Protein AF-A0A1J1LHU3-F1 (afdb_monomer)

pLDDT: mean 74.97, std 15.72, range [42.84, 94.94]

Secondary structure (DSSP, 8-state):
-------------HHHHHHHHHHHHHH---HHHHHHHHHHHHHHHHHHHHHHHHHHHHHHHHHHHHHHHHHHHHHHHHHHHHHHHHHHHHHHHHHHHS--------SHHHHHSS--------------S--

Foldseek 3Di:
DPPDPDDDDDDDDPVVVVVLVVVCVVVVHDSVVVVVVVVVVVVVVVVCVVVVVVVVVVVVVVVVVVVVVVVVVVVCVVVVVVVVVVVVVVVVVCCVVDPPPPPPPPDPVVVVVVPDDDDDDDDDDDDPDDD

Structure (mmCIF, N/CA/C/O backbone):
data_AF-A0A1J1LHU3-F1
#
_entry.id   AF-A0A1J1LHU3-F1
#
loop_
_atom_site.group_PDB
_atom_site.id
_atom_site.type_symbol
_atom_site.label_atom_id
_atom_site.label_alt_id
_atom_site.label_comp_id
_atom_site.label_asym_id
_atom_site.label_entity_id
_atom_site.label_seq_id
_atom_site.pdbx_PDB_ins_code
_atom_site.Cartn_x
_atom_site.Cartn_y
_atom_site.Cartn_z
_atom_site.occupancy
_atom_site.B_iso_or_equiv
_atom_site.auth_seq_id
_atom_site.auth_comp_id
_atom_site.auth_asym_id
_atom_site.auth_atom_id
_atom_site.pdbx_PDB_model_num
ATOM 1 N N . MET A 1 1 ? -16.190 28.015 20.102 1.00 42.84 1 MET A N 1
ATOM 2 C CA . MET A 1 1 ? -17.158 26.961 19.732 1.00 42.84 1 MET A CA 1
ATOM 3 C C . MET A 1 1 ? -17.636 26.314 21.021 1.00 42.84 1 MET A C 1
ATOM 5 O O . MET A 1 1 ? -16.819 25.701 21.692 1.00 42.84 1 MET A O 1
ATOM 9 N N . SER A 1 2 ? -18.887 26.535 21.435 1.00 47.66 2 SER A N 1
ATOM 10 C CA . SER A 1 2 ? -19.431 25.862 22.624 1.00 47.66 2 SER A CA 1
ATOM 11 C C . SER A 1 2 ? -19.730 24.414 22.244 1.00 47.66 2 SER A C 1
ATOM 13 O O . SER A 1 2 ? -20.578 24.178 21.384 1.00 47.66 2 SER A O 1
ATOM 15 N N . LEU A 1 3 ? -18.985 23.463 22.809 1.00 60.97 3 LEU A N 1
ATOM 16 C CA . LEU A 1 3 ? -19.269 22.041 22.645 1.00 60.97 3 LEU A CA 1
ATOM 17 C C . LEU A 1 3 ? -20.551 21.752 23.428 1.00 60.97 3 LEU A C 1
ATOM 19 O O . LEU A 1 3 ? -20.542 21.687 24.655 1.00 60.97 3 LEU A O 1
ATOM 23 N N . GLN A 1 4 ? -21.677 21.666 22.725 1.00 70.38 4 GLN A N 1
ATOM 24 C CA . GLN A 1 4 ? -22.934 21.252 23.336 1.00 70.38 4 GLN A CA 1
ATOM 25 C C . GLN A 1 4 ? -22.807 19.777 23.723 1.00 70.38 4 GLN A C 1
ATOM 27 O O . GLN A 1 4 ? -22.464 18.947 22.884 1.00 70.38 4 GLN A O 1
ATOM 32 N N . ASN A 1 5 ? -23.080 19.448 24.988 1.00 70.81 5 ASN A N 1
ATOM 33 C CA . ASN A 1 5 ? -23.219 18.058 25.411 1.00 70.81 5 ASN A CA 1
ATOM 34 C C . ASN A 1 5 ? -24.457 17.469 24.727 1.00 70.81 5 ASN A C 1
ATOM 36 O O . ASN A 1 5 ? -25.590 17.771 25.105 1.00 70.81 5 ASN A O 1
ATOM 40 N N . ILE A 1 6 ? -24.234 16.659 23.693 1.00 81.50 6 ILE A N 1
ATOM 41 C CA . ILE A 1 6 ? -25.293 15.946 22.982 1.00 81.50 6 ILE A CA 1
ATOM 42 C C . ILE A 1 6 ? -25.640 14.708 23.805 1.00 81.50 6 ILE A C 1
ATOM 44 O O . ILE A 1 6 ? -24.797 13.839 24.019 1.00 81.50 6 ILE A O 1
ATOM 48 N N . LYS A 1 7 ? -26.889 14.623 24.269 1.00 81.94 7 LYS A N 1
ATOM 49 C CA . LYS A 1 7 ? -27.398 13.414 24.917 1.00 81.94 7 LYS A CA 1
ATOM 50 C C . LYS A 1 7 ? -27.718 12.378 23.839 1.00 81.94 7 LYS A C 1
ATOM 52 O O . LYS A 1 7 ? -28.548 12.636 22.971 1.00 81.94 7 LYS A O 1
ATOM 57 N N . ILE A 1 8 ? -27.065 11.221 23.904 1.00 82.69 8 ILE A N 1
ATOM 58 C CA . ILE A 1 8 ? -27.290 10.095 22.992 1.00 82.69 8 ILE A CA 1
ATOM 59 C C . ILE A 1 8 ? -27.931 8.968 23.798 1.00 82.69 8 ILE A C 1
ATOM 61 O O . ILE A 1 8 ? -27.386 8.540 24.812 1.00 82.69 8 ILE A O 1
ATOM 65 N N . GLU A 1 9 ? -29.089 8.491 23.350 1.00 86.81 9 GLU A N 1
ATOM 66 C CA . GLU A 1 9 ? -29.761 7.329 23.931 1.00 86.81 9 GLU A CA 1
ATOM 67 C C . GLU A 1 9 ? -29.592 6.144 22.980 1.00 86.81 9 GLU A C 1
ATOM 69 O O . GLU A 1 9 ? -29.876 6.242 21.787 1.00 86.81 9 GLU A O 1
ATOM 74 N N . THR A 1 10 ? -29.083 5.029 23.498 1.00 86.31 10 THR A N 1
ATOM 75 C CA . THR A 1 10 ? -28.843 3.811 22.722 1.00 86.31 10 THR A CA 1
ATOM 76 C C . THR A 1 10 ? -29.204 2.581 23.542 1.00 86.31 10 THR A C 1
ATOM 78 O O . THR A 1 10 ? -29.233 2.622 24.773 1.00 86.31 10 THR A O 1
ATOM 81 N N . SER A 1 11 ? -29.501 1.481 22.857 1.00 89.94 11 SER A N 1
ATOM 82 C CA . SER A 1 11 ? -29.766 0.192 23.484 1.00 89.94 11 SER A CA 1
ATOM 83 C C . SER A 1 11 ? -28.541 -0.701 23.350 1.00 89.94 11 SER A C 1
ATOM 85 O O . SER A 1 11 ? -27.949 -0.798 22.277 1.00 89.94 11 SER A O 1
ATOM 87 N N . ILE A 1 12 ? -28.181 -1.368 24.442 1.00 89.31 12 ILE A N 1
ATOM 88 C CA . ILE A 1 12 ? -27.105 -2.356 24.472 1.00 89.31 12 ILE A CA 1
ATOM 89 C C . ILE A 1 12 ? -27.627 -3.681 25.038 1.00 89.31 12 ILE A C 1
ATOM 91 O O . ILE A 1 12 ? -28.616 -3.690 25.782 1.00 89.31 12 ILE A O 1
ATOM 95 N N . PRO A 1 13 ? -26.970 -4.810 24.725 1.00 94.94 13 PRO A N 1
ATOM 96 C CA . PRO A 1 13 ? -27.282 -6.092 25.342 1.00 94.94 13 PRO A CA 1
ATOM 97 C C . PRO A 1 13 ? -27.231 -6.022 26.875 1.00 94.94 13 PRO A C 1
ATOM 99 O O . PRO A 1 13 ? -26.371 -5.357 27.455 1.00 94.94 13 PRO A O 1
ATOM 102 N N . LYS A 1 14 ? -28.129 -6.754 27.547 1.00 91.12 14 LYS A N 1
ATOM 103 C CA . LYS A 1 14 ? -28.221 -6.761 29.022 1.00 91.12 14 LYS A CA 1
ATOM 104 C C . LYS A 1 14 ? -26.918 -7.186 29.701 1.00 91.12 14 LYS A C 1
ATOM 106 O O . LYS A 1 14 ? -26.567 -6.642 30.743 1.00 91.12 14 LYS A O 1
ATOM 111 N N . GLU A 1 15 ? -26.202 -8.132 29.102 1.00 92.69 15 GLU A N 1
ATOM 112 C CA . GLU A 1 15 ? -24.910 -8.608 29.606 1.00 92.69 15 GLU A CA 1
ATOM 113 C C . GLU A 1 15 ? -23.876 -7.478 29.646 1.00 92.69 15 GLU A C 1
ATOM 115 O O . GLU A 1 15 ? -23.190 -7.297 30.649 1.00 92.69 15 GLU A O 1
ATOM 120 N N . TRP A 1 16 ? -23.835 -6.649 28.600 1.00 92.31 16 TRP A N 1
ATOM 121 C CA . TRP A 1 16 ? -22.922 -5.508 28.512 1.00 92.31 16 TRP A CA 1
ATOM 122 C C . TRP A 1 16 ? -23.300 -4.407 29.497 1.00 92.31 16 TRP A C 1
ATOM 124 O O . TRP A 1 16 ? -22.424 -3.810 30.113 1.00 92.31 16 TRP A O 1
ATOM 134 N N . ALA A 1 17 ? -24.599 -4.171 29.701 1.00 90.38 17 ALA A N 1
ATOM 135 C CA . ALA A 1 17 ? -25.065 -3.236 30.720 1.00 90.38 17 ALA A CA 1
ATOM 136 C C . ALA A 1 17 ? -24.621 -3.669 32.127 1.00 90.38 17 ALA A C 1
ATOM 138 O O . ALA A 1 17 ? -24.162 -2.841 32.912 1.00 90.38 17 ALA A O 1
ATOM 139 N N . SER A 1 18 ? -24.701 -4.967 32.437 1.00 91.88 18 SER A N 1
ATOM 140 C CA . SER A 1 18 ? -24.220 -5.503 33.715 1.00 91.88 18 SER A CA 1
ATOM 141 C C . SER A 1 18 ? -22.712 -5.313 33.880 1.00 91.88 18 SER A C 1
ATOM 143 O O . SER A 1 18 ? -22.267 -4.875 34.937 1.00 91.88 18 SER A O 1
ATOM 145 N N . GLN A 1 19 ? -21.933 -5.599 32.834 1.00 92.38 19 GLN A N 1
ATOM 146 C CA . GLN A 1 19 ? -20.477 -5.443 32.848 1.00 92.38 19 GLN A CA 1
ATOM 147 C C . GLN A 1 19 ? -20.050 -3.977 32.986 1.00 92.38 19 GLN A C 1
ATOM 149 O O . GLN A 1 19 ? -19.158 -3.678 33.771 1.00 92.38 19 GLN A O 1
ATOM 154 N N . LEU A 1 20 ? -20.707 -3.050 32.283 1.00 90.75 20 LEU A N 1
ATOM 155 C CA . LEU A 1 20 ? -20.428 -1.615 32.393 1.00 90.75 20 LEU A CA 1
ATOM 156 C C . LEU A 1 20 ? -20.766 -1.065 33.778 1.00 90.75 20 LEU A C 1
ATOM 158 O O . LEU A 1 20 ? -20.000 -0.273 34.320 1.00 90.75 20 LEU A O 1
ATOM 162 N N . ASN A 1 21 ? -21.880 -1.499 34.371 1.00 91.31 21 ASN A N 1
ATOM 163 C CA . ASN A 1 21 ? -22.246 -1.102 35.731 1.00 91.31 21 ASN A CA 1
ATOM 164 C C . ASN A 1 21 ? -21.248 -1.642 36.763 1.00 91.31 21 ASN A C 1
ATOM 166 O O . ASN A 1 21 ? -20.866 -0.921 37.683 1.00 91.31 21 ASN A O 1
ATOM 170 N N . GLN A 1 22 ? -20.797 -2.887 36.597 1.00 93.50 22 GLN A N 1
ATOM 171 C CA . GLN A 1 22 ? -19.754 -3.463 37.440 1.00 93.50 22 GLN A CA 1
ATOM 172 C C . GLN A 1 22 ? -18.436 -2.691 37.294 1.00 93.50 22 GLN A C 1
ATOM 174 O O . GLN A 1 22 ? -17.865 -2.262 38.292 1.00 93.50 22 GLN A O 1
ATOM 179 N N . LEU A 1 23 ? -17.995 -2.433 36.063 1.00 91.31 23 LEU A N 1
ATOM 180 C CA . LEU A 1 23 ? -16.768 -1.687 35.783 1.00 91.31 23 LEU A CA 1
ATOM 181 C C . LEU A 1 23 ? -16.840 -0.243 36.308 1.00 91.31 23 LEU A C 1
ATOM 183 O O . LEU A 1 23 ? -15.856 0.292 36.816 1.00 91.31 23 LEU A O 1
ATOM 187 N N . SER A 1 24 ? -18.015 0.383 36.232 1.00 92.88 24 SER A N 1
ATOM 188 C CA . SER A 1 24 ? -18.290 1.696 36.821 1.00 92.88 24 SER A CA 1
ATOM 189 C C . SER A 1 24 ? -18.121 1.679 38.341 1.00 92.88 24 SER A C 1
ATOM 191 O O . SER A 1 24 ? -17.476 2.569 38.894 1.00 92.88 24 SER A O 1
ATOM 193 N N . ALA A 1 25 ? -18.620 0.637 39.011 1.00 92.00 25 ALA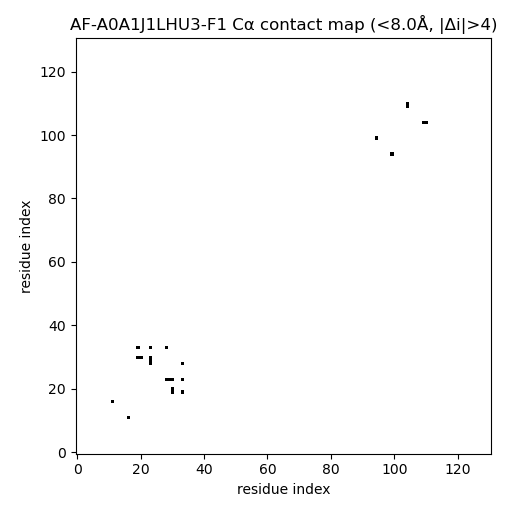 A N 1
ATOM 194 C CA . ALA A 1 25 ? -18.452 0.466 40.450 1.00 92.00 25 ALA A CA 1
ATOM 195 C C . ALA A 1 25 ? -16.991 0.187 40.847 1.00 92.00 25 ALA A C 1
ATOM 197 O O . ALA A 1 25 ? -16.518 0.726 41.844 1.00 92.00 25 ALA A O 1
ATOM 198 N N . GLU A 1 26 ? -16.268 -0.617 40.065 1.00 92.62 26 GLU A N 1
ATOM 199 C CA . GLU A 1 26 ? -14.867 -0.977 40.325 1.00 92.62 26 GLU A CA 1
ATOM 200 C C . GLU A 1 26 ? -13.902 0.195 40.104 1.00 92.62 26 GLU A C 1
ATOM 202 O O . GLU A 1 26 ? -12.967 0.393 40.877 1.00 92.62 26 GLU A O 1
ATOM 207 N N . THR A 1 27 ? -14.128 0.989 39.055 1.00 87.81 27 THR A N 1
ATOM 208 C CA . THR A 1 27 ? -13.234 2.095 38.669 1.00 87.81 27 THR A CA 1
ATOM 209 C C . THR A 1 27 ? -13.641 3.446 39.259 1.00 87.81 27 THR A C 1
ATOM 211 O O . THR A 1 27 ? -12.884 4.410 39.152 1.00 87.81 27 THR A O 1
ATOM 214 N N . GLY A 1 28 ? -14.835 3.544 39.856 1.00 90.25 28 GLY A N 1
ATOM 215 C CA . GLY A 1 28 ? -15.399 4.793 40.379 1.00 90.25 28 GLY A CA 1
ATOM 216 C C . GLY A 1 28 ? -15.783 5.815 39.300 1.00 90.25 28 GLY A C 1
ATOM 217 O O . GLY A 1 28 ? -16.114 6.957 39.619 1.00 90.25 28 GLY A O 1
ATOM 218 N N . HIS A 1 29 ? -15.731 5.435 38.022 1.00 90.56 29 HIS A N 1
ATOM 219 C CA . HIS A 1 29 ? -16.103 6.287 36.897 1.00 90.56 29 HIS A CA 1
ATOM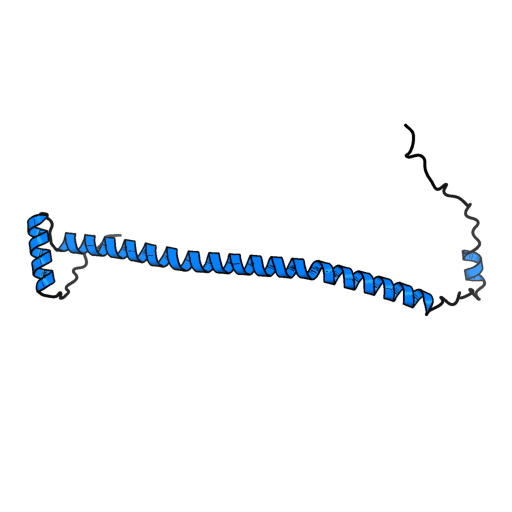 220 C C . HIS A 1 29 ? -17.571 6.104 36.523 1.00 90.56 29 HIS A C 1
ATOM 222 O O . HIS A 1 29 ? -18.105 5.003 36.614 1.00 90.56 29 HIS A O 1
ATOM 228 N N . SER A 1 30 ? -18.230 7.165 36.047 1.00 91.06 30 SER A N 1
ATOM 229 C CA . SER A 1 30 ? -19.578 7.036 35.489 1.00 91.06 30 SER A CA 1
ATOM 230 C C . SER A 1 30 ? -19.556 6.217 34.196 1.00 91.06 30 SER A C 1
ATOM 232 O O . SER A 1 30 ? -18.587 6.261 33.433 1.00 91.06 30 SER A O 1
ATOM 234 N N . VAL A 1 31 ? -20.654 5.510 33.926 1.00 88.38 31 VAL A N 1
ATOM 235 C CA . VAL A 1 31 ? -20.834 4.738 32.686 1.00 88.38 31 VAL A CA 1
ATOM 236 C C . VAL A 1 31 ? -20.603 5.616 31.452 1.00 88.38 31 VAL A C 1
ATOM 238 O O . VAL A 1 31 ? -19.906 5.198 30.534 1.00 88.38 31 VAL A O 1
ATOM 241 N N . ASP A 1 32 ? -21.085 6.861 31.466 1.00 88.06 32 ASP A N 1
ATOM 242 C CA . ASP A 1 32 ? -20.890 7.812 30.365 1.00 88.06 32 ASP A CA 1
ATOM 243 C C . ASP A 1 32 ? -19.409 8.062 30.060 1.00 88.06 32 ASP A C 1
ATOM 245 O O . ASP A 1 32 ? -19.009 8.098 28.896 1.00 88.06 32 ASP A O 1
ATOM 249 N N . LYS A 1 33 ? -18.576 8.200 31.100 1.00 88.44 33 LYS A N 1
ATOM 250 C CA . LYS A 1 33 ? -17.137 8.429 30.935 1.00 88.44 33 LYS A CA 1
ATOM 251 C C . LYS A 1 33 ? -16.445 7.191 30.369 1.00 88.44 33 LYS A C 1
ATOM 253 O O . LYS A 1 33 ? -15.632 7.325 29.462 1.00 88.44 33 LYS A O 1
ATOM 258 N N . LEU A 1 34 ? -16.811 6.005 30.857 1.00 89.62 34 LEU A N 1
ATOM 259 C CA . LEU A 1 34 ? -16.274 4.732 30.365 1.00 89.62 34 LEU A CA 1
ATOM 260 C C . LEU A 1 34 ? -16.630 4.500 28.891 1.00 89.62 34 LEU A C 1
ATOM 262 O O . LEU A 1 34 ? -15.781 4.098 28.099 1.00 89.62 34 LEU A O 1
ATOM 266 N N . VAL A 1 35 ? -17.873 4.792 28.505 1.00 90.12 35 VAL A N 1
ATOM 267 C CA . VAL A 1 35 ? -18.321 4.693 27.110 1.00 90.12 35 VAL A CA 1
ATOM 268 C C . VAL A 1 35 ? -17.596 5.716 26.238 1.00 90.12 35 VAL A C 1
ATOM 270 O O . VAL A 1 35 ? -17.147 5.375 25.146 1.00 90.12 35 VAL A O 1
ATOM 273 N N . HIS A 1 36 ? -17.433 6.951 26.716 1.00 88.88 36 HIS A N 1
ATOM 274 C CA . HIS A 1 36 ? -16.705 7.986 25.988 1.00 88.88 36 HIS A CA 1
ATOM 275 C C . HIS A 1 36 ? -15.239 7.600 25.743 1.00 88.88 36 HIS A C 1
ATOM 277 O O . HIS A 1 36 ? -14.749 7.725 24.623 1.00 88.88 36 HIS A O 1
ATOM 283 N N . GLU A 1 37 ? -14.560 7.079 26.764 1.00 88.44 37 GLU A N 1
ATOM 284 C CA . GLU A 1 37 ? -13.177 6.603 26.680 1.00 88.44 37 GLU A CA 1
ATOM 285 C C . GLU A 1 37 ? -13.041 5.419 25.713 1.00 88.44 37 GLU A C 1
ATOM 287 O O . GLU A 1 37 ? -12.170 5.421 24.841 1.00 88.44 37 GLU A O 1
ATOM 292 N N . ALA A 1 38 ? -13.956 4.449 25.784 1.00 88.06 38 ALA A N 1
ATOM 293 C CA . ALA A 1 38 ? -13.975 3.309 24.873 1.00 88.06 38 ALA A CA 1
ATOM 294 C C . ALA A 1 38 ? -14.183 3.732 23.407 1.00 88.06 38 ALA A C 1
ATOM 296 O O . ALA A 1 38 ? -13.507 3.218 22.510 1.00 88.06 38 ALA A O 1
ATOM 297 N N . ILE A 1 39 ? -15.086 4.686 23.154 1.00 88.00 39 ILE A N 1
ATOM 298 C CA . ILE A 1 39 ? -15.301 5.254 21.816 1.00 88.00 39 ILE A CA 1
ATOM 299 C C . ILE A 1 39 ? -14.046 5.998 21.348 1.00 88.00 39 ILE A C 1
ATOM 301 O O . ILE A 1 39 ? -13.633 5.806 20.205 1.00 88.00 39 ILE A O 1
ATOM 305 N N . GLY A 1 40 ? -13.416 6.794 22.216 1.00 87.56 40 GLY A N 1
ATOM 306 C CA . GLY A 1 40 ? -12.166 7.495 21.914 1.00 87.56 40 GLY A CA 1
ATOM 307 C C . GLY A 1 40 ? -11.068 6.534 21.455 1.00 87.56 40 GLY A C 1
ATOM 308 O O . GLY A 1 40 ? -10.539 6.681 20.354 1.00 87.56 40 GLY A O 1
ATOM 309 N N . HIS A 1 41 ? -10.816 5.477 22.230 1.00 85.50 41 HIS A N 1
ATOM 310 C CA . HIS A 1 41 ? -9.835 4.450 21.877 1.00 85.50 41 HIS A CA 1
ATOM 311 C C . HIS A 1 41 ? -10.166 3.707 20.579 1.00 85.50 41 HIS A C 1
ATOM 313 O O . HIS A 1 41 ? -9.269 3.376 19.798 1.00 85.50 41 HIS A O 1
ATOM 319 N N . TYR A 1 42 ? -11.447 3.433 20.321 1.00 84.44 42 TYR A N 1
ATOM 320 C CA . TYR A 1 42 ? -11.860 2.811 19.066 1.00 84.44 42 TYR A CA 1
ATOM 321 C C . TYR A 1 42 ? -11.585 3.726 17.868 1.00 84.44 42 TYR A C 1
ATOM 323 O O . TYR A 1 42 ? -11.018 3.275 16.872 1.00 84.44 42 TYR A O 1
ATOM 331 N N . LEU A 1 43 ? -11.937 5.010 17.969 1.00 80.19 43 LEU A N 1
ATOM 332 C CA . LEU A 1 43 ? -11.728 5.985 16.900 1.00 80.19 43 LEU A CA 1
ATOM 333 C C . LEU A 1 43 ? -10.241 6.196 16.600 1.00 80.19 43 LEU A C 1
ATOM 335 O O . LEU A 1 43 ? -9.862 6.195 15.429 1.00 80.19 43 LEU A O 1
ATOM 339 N N . GLU A 1 44 ? -9.392 6.282 17.627 1.00 77.38 44 GLU A N 1
ATOM 340 C CA . GLU A 1 44 ? -7.934 6.344 17.459 1.00 77.38 44 GLU A CA 1
ATOM 341 C C . GLU A 1 44 ? -7.406 5.126 16.690 1.00 77.38 44 GLU A C 1
ATOM 343 O O . GLU A 1 44 ? -6.650 5.259 15.723 1.00 77.38 44 GLU A O 1
ATOM 348 N N . LYS A 1 45 ? -7.853 3.923 17.069 1.00 74.25 45 LYS A N 1
ATOM 349 C CA . LYS A 1 45 ? -7.437 2.676 16.420 1.00 74.25 45 LYS A CA 1
ATOM 350 C C . LYS A 1 45 ? -7.898 2.599 14.963 1.00 74.25 45 LYS A C 1
ATOM 352 O O . LYS A 1 45 ? -7.126 2.181 14.097 1.00 74.25 45 LYS A O 1
ATOM 357 N N . VAL A 1 46 ? -9.133 3.010 14.675 1.00 69.44 46 VAL A N 1
ATOM 358 C CA . VAL A 1 46 ? -9.678 3.043 13.310 1.00 69.44 46 VAL A CA 1
ATOM 359 C C . VAL A 1 46 ? -8.900 4.034 12.448 1.00 69.44 46 VAL A C 1
ATOM 361 O O . VAL A 1 46 ? -8.471 3.671 11.352 1.00 69.44 46 VAL A O 1
ATOM 364 N N . GLN A 1 47 ? -8.633 5.237 12.957 1.00 63.53 47 GLN A N 1
ATOM 365 C CA . GLN A 1 47 ? -7.895 6.269 12.231 1.00 63.53 47 GLN A CA 1
ATOM 366 C C . GLN A 1 47 ? -6.468 5.816 11.887 1.00 63.53 47 GLN A C 1
ATOM 368 O O . GLN A 1 47 ? -6.044 5.948 10.737 1.00 63.53 47 GLN A O 1
ATOM 373 N N . PHE A 1 48 ? -5.759 5.191 12.831 1.00 59.78 48 PHE A N 1
ATOM 374 C CA . PHE A 1 48 ? -4.430 4.636 12.564 1.00 59.78 48 PHE A CA 1
ATOM 375 C C . PHE A 1 48 ? -4.464 3.480 11.559 1.00 59.78 48 PHE A C 1
ATOM 377 O O . PHE A 1 48 ? -3.627 3.432 10.656 1.00 59.78 48 PHE A O 1
ATOM 384 N N . SER A 1 49 ? -5.432 2.567 11.663 1.00 59.03 49 SER A N 1
ATOM 385 C CA . SER A 1 49 ? -5.529 1.412 10.756 1.00 59.03 49 SER A CA 1
ATOM 386 C C . SER A 1 49 ? -5.909 1.791 9.320 1.00 59.03 49 SER A C 1
ATOM 388 O O . SER A 1 49 ? -5.433 1.162 8.377 1.00 59.03 49 SER A O 1
ATOM 390 N N . SER A 1 50 ? -6.722 2.837 9.136 1.00 55.56 50 SER A N 1
ATOM 391 C CA . SER A 1 50 ? -7.168 3.271 7.811 1.00 55.56 50 SER A CA 1
ATOM 392 C C . SER A 1 50 ? -6.115 4.098 7.074 1.00 55.56 50 SER A C 1
ATOM 394 O O . SER A 1 50 ? -6.044 4.007 5.855 1.00 55.56 50 SER A O 1
ATOM 396 N N . ILE A 1 51 ? -5.306 4.894 7.782 1.00 57.16 51 ILE A N 1
ATOM 397 C CA . ILE A 1 51 ? -4.288 5.762 7.163 1.00 57.16 51 ILE A CA 1
ATOM 398 C C . ILE A 1 51 ? -2.997 4.984 6.875 1.00 57.16 51 ILE A C 1
ATOM 400 O O . ILE A 1 51 ? -2.364 5.194 5.843 1.00 57.16 51 ILE A O 1
ATOM 404 N N . SER A 1 52 ? -2.602 4.065 7.762 1.00 56.91 52 SER A N 1
ATOM 405 C CA . SER A 1 52 ? -1.332 3.335 7.622 1.00 56.91 52 SER A CA 1
ATOM 406 C C . SER A 1 52 ? -1.365 2.219 6.576 1.00 56.91 52 SER A C 1
ATOM 408 O O . SER A 1 52 ? -0.341 1.958 5.945 1.00 56.91 52 SER A O 1
ATOM 410 N N . ASN A 1 53 ? -2.519 1.578 6.368 1.00 54.56 53 ASN A N 1
ATOM 411 C CA . ASN A 1 53 ? -2.625 0.436 5.462 1.00 54.56 53 ASN A CA 1
ATOM 412 C C . ASN A 1 53 ? -2.803 0.843 3.995 1.00 54.56 53 ASN A C 1
ATOM 414 O O . ASN A 1 53 ? -2.216 0.202 3.130 1.00 54.56 53 ASN A O 1
ATOM 418 N N . SER A 1 54 ? -3.568 1.900 3.692 1.00 56.88 54 SER A N 1
ATOM 419 C CA . SER A 1 54 ? -3.749 2.349 2.303 1.00 56.88 54 SER A CA 1
ATOM 420 C C . SER A 1 54 ? -2.515 3.084 1.776 1.00 56.88 54 SER A C 1
ATOM 422 O O . SER A 1 54 ? -2.033 2.774 0.692 1.00 56.88 54 SER A O 1
ATOM 424 N N . ALA A 1 55 ? -1.932 3.984 2.575 1.00 58.62 55 ALA A N 1
ATOM 425 C CA . ALA A 1 55 ? -0.781 4.780 2.150 1.00 58.62 55 ALA A CA 1
ATOM 426 C C . ALA A 1 55 ? 0.485 3.933 1.909 1.00 58.62 55 ALA A C 1
ATOM 428 O O . ALA A 1 55 ? 1.254 4.225 0.995 1.00 58.62 55 ALA A O 1
ATOM 429 N N . ASN A 1 56 ? 0.700 2.866 2.691 1.00 57.16 56 ASN A N 1
ATOM 430 C CA . ASN A 1 56 ? 1.829 1.955 2.471 1.00 57.16 56 ASN A CA 1
ATOM 431 C C . ASN A 1 56 ? 1.654 1.078 1.227 1.00 57.16 56 ASN A C 1
ATOM 433 O O . ASN A 1 56 ? 2.638 0.796 0.544 1.00 57.16 56 ASN A O 1
ATOM 437 N N . LEU A 1 57 ? 0.425 0.643 0.929 1.00 60.88 57 LEU A N 1
ATOM 438 C CA . LEU A 1 57 ? 0.164 -0.188 -0.245 1.00 60.88 57 LEU A CA 1
ATOM 439 C C . LEU A 1 57 ? 0.417 0.606 -1.533 1.00 60.88 57 LEU A C 1
ATOM 441 O O . LEU A 1 57 ? 1.115 0.130 -2.427 1.00 60.88 57 LEU A O 1
ATOM 445 N N . ASP A 1 58 ? -0.081 1.841 -1.586 1.00 64.44 58 ASP A N 1
ATOM 446 C CA . ASP A 1 58 ? 0.063 2.717 -2.750 1.00 64.44 58 ASP A CA 1
ATOM 447 C C . ASP A 1 58 ? 1.526 3.120 -2.985 1.00 64.44 58 ASP A C 1
ATOM 449 O O . ASP A 1 58 ? 2.011 3.078 -4.117 1.00 64.44 58 ASP A O 1
ATOM 453 N N . ALA A 1 59 ? 2.271 3.430 -1.918 1.00 69.50 59 ALA A N 1
ATOM 454 C CA . ALA A 1 59 ? 3.695 3.751 -2.017 1.00 69.50 59 ALA A CA 1
ATOM 455 C C . ALA A 1 59 ? 4.542 2.548 -2.472 1.00 69.50 59 ALA A C 1
ATOM 457 O O . ALA A 1 59 ? 5.450 2.706 -3.291 1.00 69.50 59 ALA A O 1
ATOM 458 N N . SER A 1 60 ? 4.235 1.342 -1.978 1.00 71.50 60 SER A N 1
ATOM 459 C CA . SER A 1 60 ? 4.922 0.111 -2.387 1.00 71.50 60 SER A CA 1
ATOM 460 C C . SER A 1 60 ? 4.657 -0.224 -3.855 1.00 71.50 60 SER A C 1
ATOM 462 O O . SER A 1 60 ? 5.586 -0.576 -4.584 1.00 71.50 60 SER A O 1
A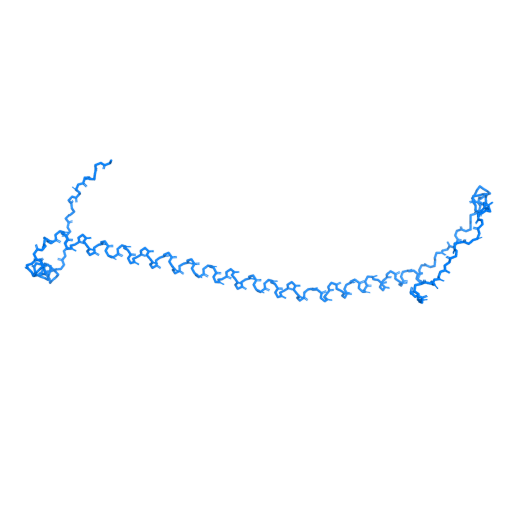TOM 464 N N . ASN A 1 61 ? 3.409 -0.080 -4.306 1.00 79.31 61 ASN A N 1
ATOM 465 C CA . ASN A 1 61 ? 3.033 -0.317 -5.698 1.00 79.31 61 ASN A CA 1
ATOM 466 C C . ASN A 1 61 ? 3.735 0.670 -6.638 1.00 79.31 61 ASN A C 1
ATOM 468 O O . ASN A 1 61 ? 4.329 0.254 -7.633 1.00 79.31 61 ASN A O 1
ATOM 472 N N . LEU A 1 62 ? 3.752 1.959 -6.284 1.00 81.88 62 LEU A N 1
ATOM 473 C CA . LEU A 1 62 ? 4.422 2.990 -7.077 1.00 81.88 62 LEU A CA 1
ATOM 474 C C . LEU A 1 62 ? 5.935 2.746 -7.174 1.00 81.88 62 LEU A C 1
ATOM 476 O O . LEU A 1 62 ? 6.528 2.899 -8.241 1.00 81.88 62 LEU A O 1
ATOM 480 N N . HIS A 1 63 ? 6.571 2.330 -6.076 1.00 84.06 63 HIS A N 1
ATOM 481 C CA . HIS A 1 63 ? 7.993 1.990 -6.072 1.00 84.06 63 HIS A CA 1
ATOM 482 C C . HIS A 1 63 ? 8.304 0.805 -6.997 1.00 84.06 63 HIS A C 1
ATOM 484 O O . HIS A 1 63 ? 9.289 0.823 -7.739 1.00 84.06 63 HIS A O 1
ATOM 490 N N . GLN A 1 64 ? 7.441 -0.211 -6.990 1.00 86.94 64 GLN A N 1
ATOM 491 C CA . GLN A 1 64 ? 7.595 -1.391 -7.832 1.00 86.94 64 GLN A CA 1
ATOM 492 C C . GLN A 1 64 ? 7.383 -1.072 -9.319 1.00 86.94 64 GLN A C 1
ATOM 494 O O . GLN A 1 64 ? 8.151 -1.544 -10.159 1.00 86.94 64 GLN A O 1
ATOM 499 N N . GLU A 1 65 ? 6.406 -0.228 -9.654 1.00 86.88 65 GLU A N 1
ATOM 500 C CA . GLU A 1 65 ? 6.216 0.266 -11.022 1.00 86.88 65 GLU A CA 1
ATOM 501 C C . GLU A 1 65 ? 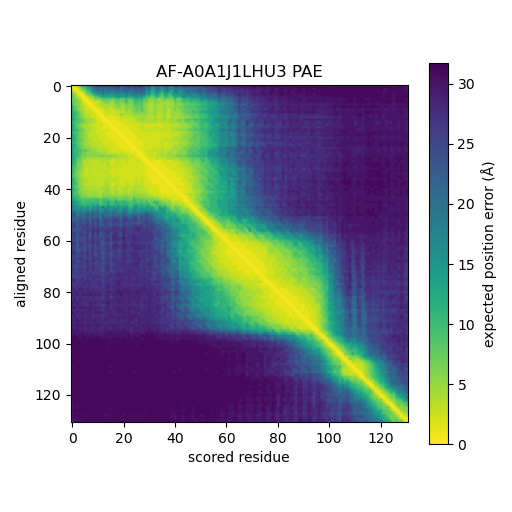7.427 1.060 -11.522 1.00 86.88 65 GLU A C 1
ATOM 503 O O . GLU A 1 65 ? 7.859 0.869 -12.661 1.00 86.88 65 GLU A O 1
ATOM 508 N N . LEU A 1 66 ? 8.019 1.896 -10.665 1.00 92.19 66 LEU A N 1
ATOM 509 C CA . LEU A 1 66 ? 9.203 2.684 -11.006 1.00 92.19 66 LEU A CA 1
ATOM 510 C C . LEU A 1 66 ? 10.404 1.775 -11.308 1.00 92.19 66 LEU A C 1
ATOM 512 O O . LEU A 1 66 ? 11.068 1.959 -12.328 1.00 92.19 66 LEU A O 1
ATOM 516 N N . LEU A 1 67 ? 10.634 0.740 -10.495 1.00 91.69 67 LEU A N 1
ATOM 517 C CA . LEU A 1 67 ? 11.683 -0.256 -10.747 1.00 91.69 67 LEU A CA 1
ATOM 518 C C . LEU A 1 67 ? 11.486 -0.986 -12.080 1.00 91.69 67 LEU A C 1
ATOM 520 O O . LEU A 1 67 ? 12.432 -1.119 -12.860 1.00 91.69 67 LEU A O 1
ATOM 524 N N . ILE A 1 68 ? 10.258 -1.421 -12.374 1.00 93.25 68 ILE A N 1
ATOM 525 C CA . ILE A 1 68 ? 9.931 -2.077 -13.647 1.00 93.25 68 ILE A CA 1
ATOM 526 C C . ILE A 1 68 ? 10.190 -1.125 -14.817 1.00 93.25 68 ILE A C 1
ATOM 528 O O . ILE A 1 68 ? 10.745 -1.533 -15.841 1.00 93.25 68 ILE A O 1
ATOM 532 N N . LEU A 1 69 ? 9.794 0.142 -14.685 1.00 92.00 69 LEU A N 1
ATOM 533 C CA . LEU A 1 69 ? 10.001 1.144 -15.722 1.00 92.00 69 LEU A CA 1
ATOM 534 C C . LEU A 1 69 ? 11.492 1.399 -15.954 1.00 92.00 69 LEU A C 1
ATOM 536 O O . LEU A 1 69 ? 11.934 1.417 -17.100 1.00 92.00 69 LEU A O 1
ATOM 540 N N . GLN A 1 70 ? 12.277 1.522 -14.887 1.00 92.31 70 GLN A N 1
ATOM 541 C CA . GLN A 1 70 ? 13.719 1.729 -14.968 1.00 92.31 70 GLN A CA 1
ATOM 542 C C . GLN A 1 70 ? 14.420 0.550 -15.654 1.00 92.31 70 GLN A C 1
ATOM 544 O O . GLN A 1 70 ? 15.261 0.752 -16.530 1.00 92.31 70 GLN A O 1
ATOM 549 N N . GLN A 1 71 ? 14.019 -0.681 -15.330 1.00 91.88 71 GLN A N 1
ATOM 550 C CA . GLN A 1 71 ? 14.547 -1.881 -15.975 1.00 91.88 71 GLN A CA 1
ATOM 551 C C . GLN A 1 71 ? 14.176 -1.943 -17.466 1.00 91.88 71 GLN A C 1
ATOM 553 O O . GLN A 1 71 ? 15.009 -2.297 -18.302 1.00 91.88 71 GLN A O 1
ATOM 558 N N . LYS A 1 72 ? 12.946 -1.550 -17.823 1.00 92.00 72 LYS A N 1
ATOM 559 C CA . LYS A 1 72 ? 12.526 -1.436 -19.228 1.00 92.00 72 LYS A CA 1
ATOM 560 C C . LYS A 1 72 ? 13.347 -0.390 -19.974 1.00 92.00 72 LYS A C 1
ATOM 562 O O . LYS A 1 72 ? 13.809 -0.683 -21.071 1.00 92.00 72 LYS A O 1
ATOM 567 N N . VAL A 1 73 ? 13.575 0.783 -19.388 1.00 92.75 73 VAL A N 1
ATOM 568 C CA . VAL A 1 73 ? 14.400 1.836 -20.002 1.00 92.75 73 VAL A CA 1
ATOM 569 C C . VAL A 1 73 ? 15.823 1.336 -20.253 1.00 92.75 73 VAL A C 1
ATOM 571 O O . VAL A 1 73 ? 16.310 1.456 -21.373 1.00 92.75 73 VAL A O 1
ATOM 574 N N . G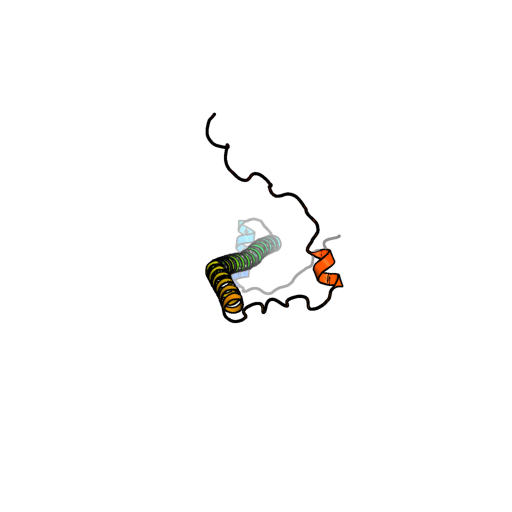LN A 1 74 ? 16.449 0.675 -19.277 1.00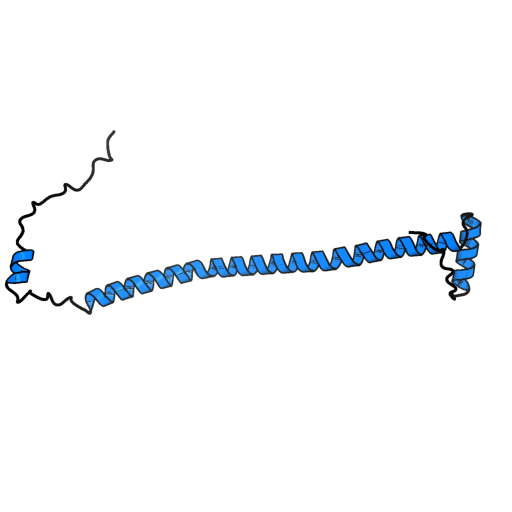 90.50 74 GLN A N 1
ATOM 575 C CA . GLN A 1 74 ? 17.779 0.079 -19.464 1.00 90.50 74 GLN A CA 1
ATOM 576 C C . GLN A 1 74 ? 17.802 -0.978 -20.576 1.00 90.50 74 GLN A C 1
ATOM 578 O O . GLN A 1 74 ? 18.757 -1.056 -21.343 1.00 90.50 74 GLN A O 1
ATOM 583 N N . SER A 1 75 ? 16.735 -1.768 -20.725 1.00 90.38 75 SER A N 1
ATOM 584 C CA . SER A 1 75 ? 16.651 -2.759 -21.806 1.00 90.38 75 SER A CA 1
ATOM 585 C C . SER A 1 75 ? 16.545 -2.145 -23.212 1.00 90.38 75 SER A C 1
ATOM 587 O O . SER A 1 75 ? 16.828 -2.830 -24.195 1.00 90.38 75 SER A O 1
ATOM 589 N N . LEU A 1 76 ? 16.171 -0.863 -23.323 1.00 91.69 76 LEU A N 1
ATOM 590 C CA . LEU A 1 76 ? 16.044 -0.148 -24.598 1.00 91.69 76 LEU A CA 1
ATOM 591 C C . LEU A 1 76 ? 17.358 0.493 -25.074 1.00 91.69 76 LEU A C 1
ATOM 593 O O . LEU A 1 76 ? 17.527 0.686 -26.277 1.00 91.69 76 LEU A O 1
ATOM 597 N N . GLU A 1 77 ? 18.313 0.774 -24.186 1.00 88.69 77 GLU A N 1
ATOM 598 C CA . GLU A 1 77 ? 19.635 1.312 -24.556 1.00 88.69 77 GLU A CA 1
ATOM 599 C C . GLU A 1 77 ? 20.387 0.482 -25.619 1.00 88.69 77 GLU A C 1
ATOM 601 O O . GLU A 1 77 ? 20.850 1.059 -26.609 1.00 88.69 77 GLU A O 1
ATOM 606 N N . PRO A 1 78 ? 20.495 -0.859 -25.513 1.00 87.25 78 PRO A N 1
ATOM 607 C CA . PRO A 1 78 ? 21.172 -1.648 -26.541 1.00 87.25 78 PRO A CA 1
ATOM 608 C C . PRO A 1 78 ? 20.432 -1.630 -27.885 1.00 87.25 78 PRO A C 1
ATOM 610 O O . PRO A 1 78 ? 21.077 -1.697 -28.933 1.00 87.25 78 PRO A O 1
ATOM 613 N N . LEU A 1 79 ? 19.099 -1.512 -27.877 1.00 86.88 79 LEU A N 1
ATOM 614 C CA . LEU A 1 79 ? 18.296 -1.382 -29.097 1.00 86.88 79 LEU A CA 1
ATOM 615 C C . LEU A 1 79 ? 18.570 -0.043 -29.789 1.00 86.88 79 LEU A C 1
ATOM 617 O O . LEU A 1 79 ? 18.767 -0.023 -31.002 1.00 86.88 79 LEU A O 1
ATOM 621 N N . LEU A 1 80 ? 18.677 1.051 -29.027 1.00 88.25 80 LEU A N 1
ATOM 622 C CA . LEU A 1 80 ? 19.059 2.364 -29.555 1.00 88.25 80 LEU A CA 1
ATOM 623 C C . LEU A 1 80 ? 20.425 2.302 -30.259 1.00 88.25 80 LEU A C 1
ATOM 625 O O . LEU A 1 80 ? 20.577 2.789 -31.378 1.00 88.25 80 LEU A O 1
ATOM 629 N N . HIS A 1 81 ? 21.405 1.636 -29.641 1.00 86.31 81 HIS A N 1
ATOM 630 C CA . HIS A 1 81 ? 22.729 1.470 -30.238 1.00 86.31 81 HIS A CA 1
ATOM 631 C C . HIS A 1 81 ? 22.696 0.632 -31.528 1.00 86.31 81 HIS A C 1
ATOM 633 O O . HIS A 1 81 ? 23.392 0.942 -32.498 1.00 86.31 81 HIS A O 1
ATOM 639 N N . GLN A 1 82 ? 21.874 -0.421 -31.570 1.00 88.38 82 GLN A N 1
ATOM 640 C CA . GLN A 1 82 ? 21.696 -1.235 -32.775 1.00 88.38 82 GLN A CA 1
ATOM 641 C C . GLN A 1 82 ? 21.048 -0.446 -33.915 1.00 88.38 82 GLN A C 1
ATOM 643 O O . GLN A 1 82 ? 21.506 -0.566 -35.052 1.00 88.38 82 GLN A O 1
ATOM 648 N N . VAL A 1 83 ? 20.036 0.374 -33.620 1.00 90.31 83 VAL A N 1
ATOM 649 C CA . VAL A 1 83 ? 19.386 1.247 -34.607 1.00 90.31 83 VAL A CA 1
ATOM 650 C C . VAL A 1 83 ? 20.391 2.246 -35.177 1.00 90.31 83 VAL A C 1
ATOM 652 O O . VAL A 1 83 ? 20.587 2.261 -36.389 1.00 90.31 83 VAL A O 1
ATOM 655 N N . ALA A 1 84 ? 21.131 2.964 -34.327 1.00 89.00 84 ALA A N 1
ATOM 656 C CA . ALA A 1 84 ? 22.155 3.912 -34.776 1.00 89.00 84 ALA A CA 1
ATOM 657 C C . ALA A 1 84 ? 23.233 3.243 -35.655 1.00 89.00 84 ALA A C 1
ATOM 659 O O . ALA A 1 84 ? 23.687 3.793 -36.659 1.00 89.00 84 ALA A O 1
ATOM 660 N N . LYS A 1 85 ? 23.628 2.006 -35.320 1.00 89.31 85 LYS A N 1
ATOM 661 C CA . LYS A 1 85 ? 24.576 1.223 -36.126 1.00 89.31 85 LYS A CA 1
ATOM 662 C C . LYS A 1 85 ? 24.003 0.825 -37.488 1.00 89.31 85 LYS A C 1
ATOM 664 O O . LYS A 1 85 ? 24.748 0.772 -38.466 1.00 89.31 85 LYS A O 1
ATOM 669 N N . LEU A 1 86 ? 22.717 0.486 -37.556 1.00 88.50 86 LEU A N 1
ATOM 670 C CA . LEU A 1 86 ? 22.043 0.164 -38.813 1.00 88.50 86 LEU A CA 1
ATOM 671 C C . LEU A 1 86 ? 21.882 1.409 -39.689 1.00 88.50 86 LEU A C 1
ATOM 673 O O . LEU A 1 86 ? 22.193 1.335 -40.873 1.00 88.50 86 LEU A O 1
ATOM 677 N N . GLU A 1 87 ? 21.503 2.547 -39.111 1.00 88.38 87 GLU A N 1
ATOM 678 C CA . GLU A 1 87 ? 21.430 3.837 -39.809 1.00 88.38 87 GLU A CA 1
ATOM 679 C C . GLU A 1 87 ? 22.782 4.213 -40.429 1.00 88.38 87 GLU A C 1
ATOM 681 O O . GLU A 1 87 ? 22.860 4.480 -41.627 1.00 88.38 87 GLU A O 1
ATOM 686 N N . ALA A 1 88 ? 23.878 4.114 -39.669 1.00 85.81 88 ALA A N 1
ATOM 687 C CA . ALA A 1 88 ? 25.220 4.385 -40.187 1.00 85.81 88 ALA A CA 1
ATOM 688 C C . ALA A 1 88 ? 25.604 3.464 -41.363 1.00 85.81 88 ALA A C 1
ATOM 690 O O . ALA A 1 88 ? 26.230 3.899 -42.334 1.00 85.81 88 ALA A O 1
ATOM 691 N N . LYS A 1 89 ? 25.209 2.185 -41.308 1.00 85.50 89 LYS A N 1
ATOM 692 C CA . LYS A 1 89 ? 25.428 1.236 -42.410 1.00 85.50 89 LYS A CA 1
ATOM 693 C C . LYS A 1 89 ? 24.605 1.587 -43.643 1.00 85.50 89 LYS A C 1
ATOM 695 O O . LYS A 1 89 ? 25.132 1.470 -44.744 1.00 85.50 89 LYS A O 1
ATOM 700 N N . ILE A 1 90 ? 23.354 2.013 -43.468 1.00 86.62 90 ILE A N 1
ATOM 701 C CA . ILE A 1 90 ? 22.489 2.452 -44.570 1.00 86.62 90 ILE A CA 1
ATOM 702 C C . ILE A 1 90 ? 23.112 3.664 -45.261 1.00 86.62 90 ILE A C 1
ATOM 704 O O . ILE A 1 90 ? 23.349 3.595 -46.460 1.00 86.62 90 ILE A O 1
ATOM 708 N N . VAL A 1 91 ? 23.515 4.692 -44.508 1.00 84.12 91 VAL A N 1
ATOM 709 C CA . VAL A 1 91 ? 24.196 5.879 -45.061 1.00 84.12 91 VAL A CA 1
ATOM 710 C C . VAL A 1 91 ? 25.467 5.492 -45.822 1.00 84.12 91 VAL A C 1
ATOM 712 O O . VAL A 1 91 ? 25.758 6.027 -46.889 1.00 84.12 91 VAL A O 1
ATOM 715 N N . THR A 1 92 ? 26.237 4.539 -45.295 1.00 81.38 92 THR A N 1
ATOM 716 C CA . THR A 1 92 ? 27.450 4.058 -45.972 1.00 81.38 92 THR A CA 1
ATOM 717 C C . THR A 1 92 ? 27.118 3.347 -47.287 1.00 81.38 92 THR A C 1
ATOM 719 O O . THR A 1 92 ? 27.805 3.552 -48.282 1.00 81.38 92 THR A O 1
ATOM 722 N N . LEU A 1 93 ? 26.061 2.532 -47.318 1.00 76.19 93 LEU A N 1
ATOM 723 C CA . LEU A 1 93 ? 25.608 1.853 -48.533 1.00 76.19 93 LEU A CA 1
ATOM 724 C C . LEU A 1 93 ? 25.032 2.834 -49.560 1.00 76.19 93 LEU A C 1
ATOM 726 O O . LEU A 1 93 ? 25.320 2.693 -50.746 1.00 76.19 93 LEU A O 1
ATOM 730 N N . GLU A 1 94 ? 24.278 3.842 -49.126 1.00 74.50 94 GLU A N 1
ATOM 731 C CA . GLU A 1 94 ? 23.744 4.896 -49.996 1.00 74.50 94 GLU A CA 1
ATOM 732 C C . GLU A 1 94 ? 24.868 5.649 -50.717 1.00 74.50 94 GLU A C 1
ATOM 734 O O . GLU A 1 94 ? 24.790 5.830 -51.930 1.00 74.50 94 GLU A O 1
ATOM 739 N N . LYS A 1 95 ? 25.960 5.977 -50.013 1.00 69.88 95 LYS A N 1
ATOM 740 C CA . LYS A 1 95 ? 27.159 6.600 -50.607 1.00 69.88 95 LYS A CA 1
ATOM 741 C C . LYS A 1 95 ? 27.872 5.725 -51.643 1.00 69.88 95 LYS A C 1
ATOM 743 O O . LYS A 1 95 ? 28.553 6.248 -52.515 1.00 69.88 95 LYS A O 1
ATOM 748 N N . ILE A 1 96 ? 27.761 4.400 -51.537 1.00 70.25 96 ILE A N 1
ATOM 749 C CA . ILE A 1 96 ? 28.394 3.455 -52.473 1.00 70.25 96 ILE A CA 1
ATOM 750 C C . ILE A 1 96 ? 27.503 3.221 -53.703 1.00 70.25 96 ILE A C 1
ATOM 752 O O . ILE A 1 96 ? 28.009 3.043 -54.809 1.00 70.25 96 ILE A O 1
ATOM 756 N N . ILE A 1 97 ? 26.181 3.191 -53.515 1.00 63.25 97 ILE A N 1
ATOM 757 C CA . ILE A 1 97 ? 25.202 2.864 -54.565 1.00 63.25 97 ILE A CA 1
ATOM 758 C C . ILE A 1 97 ? 24.841 4.093 -55.406 1.00 63.25 97 ILE A C 1
ATOM 760 O O . ILE A 1 97 ? 24.541 3.951 -56.592 1.00 63.25 97 ILE A O 1
ATOM 764 N N . ILE A 1 98 ? 24.886 5.286 -54.815 1.00 59.28 98 ILE A N 1
ATOM 765 C CA . ILE A 1 98 ? 24.731 6.557 -55.516 1.00 59.28 98 ILE A CA 1
ATOM 766 C C . ILE A 1 98 ? 26.136 7.142 -55.666 1.00 59.28 98 ILE A C 1
ATOM 768 O O . ILE A 1 98 ? 26.564 7.905 -54.802 1.00 59.28 98 ILE A O 1
ATOM 772 N N . PRO A 1 99 ? 26.897 6.787 -56.719 1.00 57.09 99 PRO A N 1
ATOM 773 C CA . PRO A 1 99 ? 28.077 7.565 -57.035 1.00 57.09 99 PRO A CA 1
ATOM 774 C C . PRO A 1 99 ? 27.584 8.987 -57.293 1.00 57.09 99 PRO A C 1
ATOM 776 O O . PRO A 1 99 ? 26.738 9.198 -58.167 1.00 57.09 99 PRO A O 1
ATOM 779 N N . GLU A 1 100 ? 28.064 9.949 -56.504 1.00 58.09 100 GLU A N 1
ATOM 780 C CA . GLU A 1 100 ? 27.991 11.354 -56.877 1.00 58.09 100 GLU A CA 1
ATOM 781 C C . GLU A 1 100 ? 28.538 11.431 -58.298 1.00 58.09 100 GLU A C 1
ATOM 783 O O . GLU A 1 100 ? 29.730 11.241 -58.534 1.00 58.09 100 GLU A O 1
ATOM 788 N N . VAL A 1 101 ? 27.648 11.597 -59.277 1.00 52.91 101 VAL A N 1
ATOM 789 C CA . VAL A 1 101 ? 28.065 11.938 -60.628 1.00 52.91 101 VAL A CA 1
ATOM 790 C C . VAL A 1 101 ? 28.791 13.260 -60.439 1.00 52.91 101 VAL A C 1
ATOM 792 O O . VAL A 1 101 ? 28.132 14.209 -60.005 1.00 52.91 101 VAL A O 1
ATOM 795 N N . PRO A 1 102 ? 30.109 13.355 -60.691 1.00 49.88 102 PRO A N 1
ATOM 796 C CA . PRO A 1 102 ? 30.759 14.644 -60.641 1.00 49.88 102 PRO A CA 1
ATOM 797 C C . PRO A 1 102 ? 30.066 15.468 -61.717 1.00 49.88 102 PRO A C 1
ATOM 799 O O . PRO A 1 102 ? 30.211 15.215 -62.916 1.00 49.88 102 PRO A O 1
ATOM 802 N N . ILE A 1 103 ? 29.219 16.400 -61.286 1.00 55.78 103 ILE A N 1
ATOM 803 C CA . ILE A 1 103 ? 28.656 17.403 -62.168 1.00 55.78 103 ILE A CA 1
ATOM 804 C C . ILE A 1 103 ? 29.856 18.268 -62.510 1.00 55.78 103 ILE A C 1
ATOM 806 O O . ILE A 1 103 ? 30.179 19.207 -61.790 1.00 55.78 103 ILE A O 1
ATOM 810 N N . ILE A 1 104 ? 30.566 17.895 -63.575 1.00 56.47 104 ILE A N 1
ATOM 811 C CA . ILE A 1 104 ? 31.570 18.752 -64.185 1.00 56.47 104 ILE A CA 1
ATOM 812 C C . ILE A 1 104 ? 30.815 20.042 -64.506 1.00 56.47 104 ILE A C 1
ATOM 814 O O . ILE A 1 104 ? 29.834 19.993 -65.261 1.00 56.47 104 ILE A O 1
ATOM 818 N N . PRO A 1 105 ? 31.183 21.185 -63.908 1.00 50.69 105 PRO A N 1
ATOM 819 C CA . PRO A 1 105 ? 30.490 22.418 -64.202 1.00 50.69 105 PRO A CA 1
ATOM 820 C C . PRO A 1 105 ? 30.737 22.768 -65.675 1.00 50.69 105 PRO A C 1
ATOM 822 O O . PRO A 1 105 ? 31.799 23.259 -66.050 1.00 50.69 105 PRO A O 1
ATOM 825 N N . ASN A 1 106 ? 29.731 22.541 -66.524 1.00 57.41 106 ASN A N 1
ATOM 826 C CA . ASN A 1 106 ? 29.727 22.928 -67.943 1.00 57.41 106 ASN A CA 1
ATOM 827 C C . ASN A 1 106 ? 29.573 24.452 -68.148 1.00 57.41 106 ASN A C 1
ATOM 829 O O . ASN A 1 106 ? 29.305 24.914 -69.255 1.00 57.41 106 ASN A O 1
ATOM 833 N N . SER A 1 107 ? 29.706 25.242 -67.081 1.00 58.78 107 SER A N 1
ATOM 834 C CA . SER A 1 107 ? 29.561 26.694 -67.083 1.00 58.78 107 SER A CA 1
ATOM 835 C C . SER A 1 107 ? 30.909 27.347 -66.804 1.00 58.78 107 SER A C 1
ATOM 837 O O . SER A 1 107 ? 31.524 27.105 -65.766 1.00 58.78 107 SER A O 1
ATOM 839 N N . THR A 1 108 ? 31.329 28.232 -67.708 1.00 60.53 108 THR A N 1
ATOM 840 C CA . THR A 1 108 ? 32.559 29.036 -67.616 1.00 60.53 108 THR A CA 1
ATOM 841 C C . THR A 1 108 ? 32.650 29.835 -66.310 1.00 60.53 108 THR A C 1
ATOM 843 O O . THR A 1 108 ? 33.741 30.085 -65.817 1.00 60.53 108 THR A O 1
ATOM 846 N N . PHE A 1 109 ? 31.510 30.200 -65.715 1.00 61.25 109 PHE A N 1
ATOM 847 C CA . PHE A 1 109 ? 31.463 30.940 -64.453 1.00 61.25 109 PHE A CA 1
ATOM 848 C C . PHE A 1 109 ? 31.857 30.083 -63.241 1.00 61.25 109 PHE A C 1
ATOM 850 O O . PHE A 1 109 ? 32.513 30.566 -62.329 1.00 61.25 109 PHE A O 1
ATOM 857 N N . ALA A 1 110 ? 31.495 28.800 -63.239 1.00 60.50 110 ALA A N 1
ATOM 858 C CA . ALA A 1 110 ? 31.799 27.901 -62.129 1.00 60.50 110 ALA A CA 1
ATOM 859 C C . ALA A 1 110 ? 33.265 27.433 -62.135 1.00 60.50 110 ALA A C 1
ATOM 861 O O . ALA A 1 110 ? 33.818 27.205 -61.070 1.00 60.50 110 ALA A O 1
ATOM 862 N N . GLN A 1 111 ? 33.916 27.375 -63.304 1.00 59.41 111 GLN A N 1
ATOM 863 C CA . GLN A 1 111 ? 35.360 27.103 -63.407 1.00 59.41 111 GLN A CA 1
ATOM 864 C C . GLN A 1 111 ? 36.225 28.268 -62.895 1.00 59.41 111 GLN A C 1
ATOM 866 O O . GLN A 1 111 ? 37.338 28.054 -62.431 1.00 59.41 111 GLN A O 1
ATOM 871 N N . LEU A 1 112 ? 35.705 29.500 -62.958 1.00 58.44 112 LEU A N 1
ATOM 872 C CA . LEU A 1 112 ? 36.356 30.696 -62.412 1.00 58.44 112 LEU A CA 1
ATOM 873 C C . LEU A 1 112 ? 36.313 30.754 -60.878 1.00 58.44 112 LEU A C 1
ATOM 875 O O . LEU A 1 112 ? 37.176 31.385 -60.289 1.00 58.44 112 LEU A O 1
ATOM 879 N N . LEU A 1 113 ? 35.337 30.098 -60.241 1.00 58.06 113 LEU A N 1
ATOM 880 C C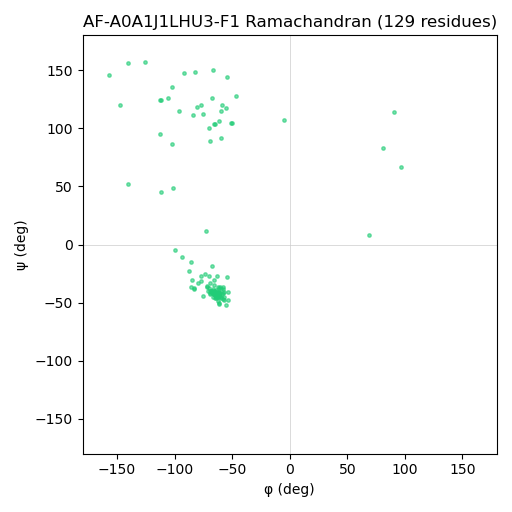A . LEU A 1 113 ? 35.207 30.042 -58.778 1.00 58.06 113 LEU A CA 1
ATOM 881 C C . LEU A 1 113 ? 36.041 28.924 -58.134 1.00 58.06 113 LEU A C 1
ATOM 883 O O . LEU A 1 113 ? 36.197 28.910 -56.920 1.00 58.06 113 LEU A O 1
ATOM 887 N N . THR A 1 114 ? 36.527 27.965 -58.924 1.00 57.97 114 THR A N 1
ATOM 888 C CA . THR A 1 114 ? 37.342 26.832 -58.450 1.00 57.97 114 THR A CA 1
ATOM 889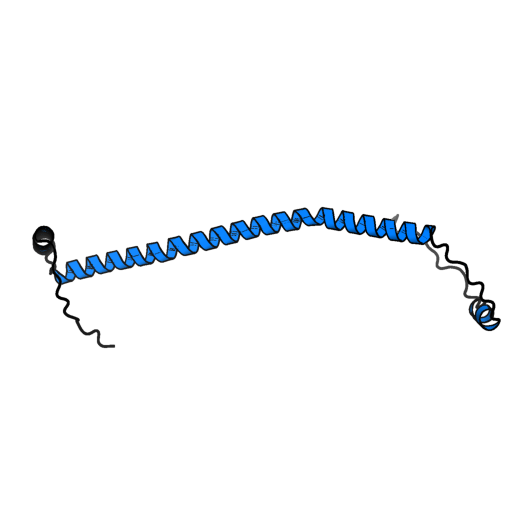 C C . THR A 1 114 ? 38.841 27.031 -58.671 1.00 57.97 114 THR A C 1
ATOM 891 O O . THR A 1 114 ? 39.616 26.177 -58.266 1.00 57.97 114 THR A O 1
ATOM 894 N N . ASN A 1 115 ? 39.235 28.121 -59.335 1.00 53.44 115 ASN A N 1
ATOM 895 C CA . ASN A 1 115 ? 40.624 28.476 -59.633 1.00 53.44 115 ASN A CA 1
ATOM 896 C C . ASN A 1 115 ? 41.055 29.721 -58.838 1.00 53.44 115 ASN A C 1
ATOM 898 O O . ASN A 1 115 ? 41.634 30.639 -59.418 1.00 53.44 115 ASN A O 1
ATOM 902 N N . ASP A 1 116 ? 40.736 29.774 -57.544 1.00 49.94 116 ASP A N 1
ATOM 903 C CA . ASP A 1 116 ? 41.450 30.666 -56.628 1.00 49.94 116 ASP A CA 1
ATOM 904 C C . ASP A 1 116 ? 42.541 29.842 -55.934 1.00 49.94 116 ASP A C 1
ATOM 906 O O . ASP A 1 116 ? 42.261 28.854 -55.253 1.00 49.94 116 ASP A O 1
ATOM 910 N N . ASP A 1 117 ? 43.783 30.229 -56.223 1.00 55.41 117 ASP A N 1
ATOM 911 C CA . ASP A 1 117 ? 45.018 29.806 -55.571 1.00 55.41 117 ASP A CA 1
ATOM 912 C C . ASP A 1 117 ? 44.970 30.182 -54.078 1.00 55.41 117 ASP A C 1
ATOM 914 O O . ASP A 1 117 ? 45.388 31.277 -53.706 1.00 55.41 117 ASP A O 1
ATOM 918 N N . ASP A 1 118 ? 44.491 29.280 -53.222 1.00 51.56 118 ASP A N 1
ATOM 919 C CA . ASP A 1 118 ? 44.698 29.369 -51.773 1.00 51.56 118 ASP A CA 1
ATOM 920 C C . ASP A 1 118 ? 45.613 28.218 -51.329 1.00 51.56 118 ASP A C 1
ATOM 922 O O . ASP A 1 118 ? 45.184 27.081 -51.136 1.00 51.56 118 ASP A O 1
ATOM 926 N N . ASP A 1 119 ? 46.899 28.564 -51.253 1.00 53.81 119 ASP A N 1
ATOM 927 C CA . ASP A 1 119 ? 48.014 27.930 -50.544 1.00 53.81 119 ASP A CA 1
ATOM 928 C C . ASP A 1 119 ? 47.663 26.713 -49.641 1.00 53.81 119 ASP A C 1
ATOM 930 O O . ASP A 1 119 ? 47.156 26.856 -48.524 1.00 53.81 119 ASP A O 1
ATOM 934 N N . ASP A 1 120 ? 48.045 25.515 -50.108 1.00 54.06 120 ASP A N 1
ATOM 935 C CA . ASP A 1 120 ? 48.468 24.358 -49.291 1.00 54.06 120 ASP A CA 1
ATOM 936 C C . ASP A 1 120 ? 49.488 24.855 -48.225 1.00 54.06 120 ASP A C 1
ATOM 938 O O . ASP A 1 120 ? 50.443 25.537 -48.587 1.00 54.06 120 ASP A O 1
ATOM 942 N N . GLU A 1 121 ? 49.425 24.652 -46.902 1.00 50.75 121 GLU A N 1
ATOM 943 C CA . GLU A 1 121 ? 49.006 23.541 -46.037 1.00 50.75 121 GLU A CA 1
ATOM 944 C C . GLU A 1 121 ? 48.619 24.096 -44.636 1.00 50.75 121 GLU A C 1
ATOM 946 O O . GLU A 1 121 ? 49.305 24.982 -44.116 1.00 50.75 121 GLU A O 1
ATOM 951 N N . PRO A 1 122 ? 47.628 23.543 -43.913 1.00 57.50 122 PRO A N 1
ATOM 952 C CA . PRO A 1 122 ? 47.699 23.487 -42.458 1.00 57.50 122 PRO A CA 1
ATOM 953 C C . PRO A 1 122 ? 48.522 22.255 -42.046 1.00 57.50 122 PRO A C 1
ATOM 955 O O . PRO A 1 122 ? 48.071 21.125 -42.228 1.00 57.50 122 PRO A O 1
ATOM 958 N N . ASP A 1 123 ? 49.714 22.476 -41.480 1.00 54.59 123 ASP A N 1
ATOM 959 C CA . ASP A 1 123 ? 50.553 21.443 -40.855 1.00 54.59 123 ASP A CA 1
ATOM 960 C C . ASP A 1 123 ? 49.736 20.620 -39.842 1.00 54.59 123 ASP A C 1
ATOM 962 O O . ASP A 1 123 ? 49.443 21.065 -38.725 1.00 54.59 123 ASP A O 1
ATOM 966 N N . GLU A 1 124 ? 49.372 19.394 -40.216 1.00 62.34 124 GLU A N 1
ATOM 967 C CA . GLU A 1 124 ? 48.891 18.409 -39.263 1.00 62.34 124 GLU A CA 1
ATOM 968 C C . GLU A 1 124 ? 50.068 17.705 -38.565 1.00 62.34 124 GLU A C 1
ATOM 970 O O . GLU A 1 124 ? 51.100 17.390 -39.150 1.00 62.34 124 GLU A O 1
ATOM 975 N N . VAL A 1 125 ? 49.777 17.349 -37.313 1.00 52.28 125 VAL A N 1
ATOM 976 C CA . VAL A 1 125 ? 50.263 16.217 -36.512 1.00 52.28 125 VAL A CA 1
ATOM 977 C C . VAL A 1 125 ? 51.524 16.321 -35.620 1.00 52.28 125 VAL A C 1
ATOM 979 O O . VAL A 1 125 ? 52.669 16.245 -36.048 1.00 52.28 125 VAL A O 1
ATOM 982 N N . LEU A 1 126 ? 51.219 16.210 -34.311 1.00 55.94 126 LEU A N 1
ATOM 983 C CA . LEU A 1 126 ? 51.887 15.391 -33.278 1.00 55.94 126 LEU A CA 1
ATOM 984 C C . LEU A 1 126 ? 53.180 15.908 -32.627 1.00 55.94 126 LEU A C 1
ATOM 986 O O . LEU A 1 126 ? 54.255 15.366 -32.862 1.00 55.94 126 LEU A O 1
ATOM 990 N N . THR A 1 127 ? 53.046 16.769 -31.615 1.00 55.09 127 THR A N 1
ATOM 991 C CA . THR A 1 127 ? 54.010 16.831 -30.494 1.00 55.09 127 THR A CA 1
ATOM 992 C C . THR A 1 127 ? 53.320 17.054 -29.144 1.00 55.09 127 THR A C 1
ATOM 994 O O . THR A 1 127 ? 53.705 17.913 -28.363 1.00 55.09 127 THR A O 1
ATOM 997 N N . ASP A 1 128 ? 52.321 16.222 -28.831 1.00 57.00 128 ASP A N 1
ATOM 998 C CA . ASP A 1 128 ? 51.942 15.937 -27.435 1.00 57.00 128 ASP A CA 1
ATOM 999 C C . ASP A 1 128 ? 52.515 14.579 -26.991 1.00 57.00 128 ASP A C 1
ATOM 1001 O O . ASP A 1 128 ? 51.820 13.696 -26.499 1.00 57.00 128 ASP A O 1
ATOM 1005 N N . PHE A 1 129 ? 53.810 14.377 -27.245 1.00 57.62 129 PHE A N 1
ATOM 1006 C CA . PHE A 1 129 ? 54.613 13.317 -26.641 1.00 57.62 129 PHE A CA 1
ATOM 1007 C C . PHE A 1 129 ? 56.046 13.846 -26.497 1.00 57.62 129 PHE A C 1
ATOM 1009 O O . PHE A 1 129 ? 56.682 14.134 -27.506 1.00 57.62 129 PHE A O 1
ATOM 1016 N N . LEU A 1 130 ? 56.556 13.890 -25.259 1.00 56.59 130 LEU A N 1
ATOM 1017 C CA . LEU A 1 130 ? 57.925 14.250 -24.829 1.00 56.59 130 LEU A CA 1
ATOM 1018 C C . LEU A 1 130 ? 58.148 15.706 -24.365 1.00 56.59 130 LEU A C 1
ATOM 1020 O O . LEU A 1 130 ? 58.954 16.415 -24.958 1.00 56.59 130 LEU A O 1
ATOM 1024 N N . SER A 1 131 ? 57.535 16.102 -23.241 1.00 49.44 131 SER A N 1
ATOM 1025 C CA . SER A 1 131 ? 58.231 16.318 -21.944 1.00 49.44 131 SER A CA 1
ATOM 1026 C C . SER A 1 131 ? 57.424 17.188 -20.987 1.00 49.44 131 SER A C 1
ATOM 1028 O O . SER A 1 131 ? 57.117 18.334 -21.381 1.00 49.44 131 SER A O 1
#

Solvent-accessible surface area (backbone atoms only — not comparable to full-atom values): 8261 Å² total; per-residue (Å²): 133,87,82,74,87,77,88,82,87,83,89,74,59,69,68,56,54,53,50,44,53,49,50,21,67,75,70,72,44,56,57,68,58,53,52,50,51,53,50,49,55,49,51,54,52,50,55,51,56,60,54,58,54,54,56,51,51,53,53,51,51,53,53,52,52,49,52,52,50,52,53,50,54,61,65,44,53,64,54,53,54,51,50,55,54,49,52,55,49,50,57,54,48,49,59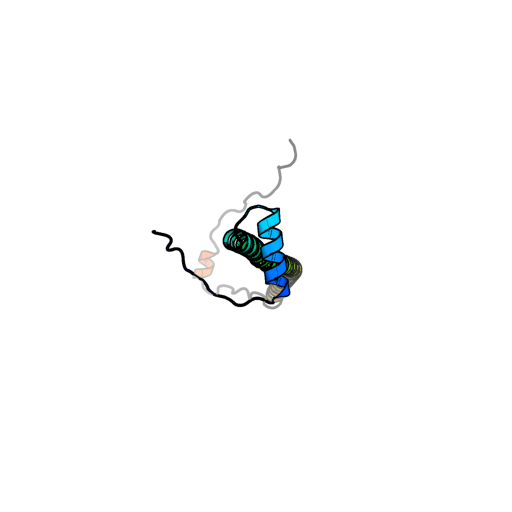,66,75,50,66,80,71,80,74,70,69,92,42,77,70,58,56,62,72,72,67,67,93,73,80,90,75,84,90,78,85,88,80,94,72,92,133

Sequence (131 aa):
MSLQNIKIETSIPKEWASQLNQLSAETGHSVDKLVHEAIGHYLEKVQFSSISNSANLDASNLHQELLILQQKVQSLEPLLHQVAKLEAKIVTLEKIIIPEVPIIPNSTFAQLLTNDDDDDEPDEVLTDFLS

Organism: NCBI:txid671072

Radius of gyration: 43.86 Å; Cα contacts (8 Å, |Δi|>4): 12; chains: 1; bounding box: 88×40×108 Å

Mean predicted aligned error: 20.43 Å